Protein AF-A0A537CC26-F1 (afdb_monomer_lite)

pLDDT: mean 73.16, std 11.8, range [44.16, 91.31]

Secondary structure (DSSP, 8-state):
--S-EEEEETTEEEEEEE-SSSS-EEEE---TTT-SSHHHHHHHHHHHHHHHHHHHHHH-SEEEEEEPPTT----HHHHHHHHHHHHHHHHHHHHHHHHHHHHHHHHHHHHHHHHTTTS-----EES-HHHHHHHHHHHHHHHHHHHHHHHHHTT-STTS--EE----

Radius of gyration: 22.28 Å; chains: 1; bounding box: 48×23×63 Å

Structure (mmCIF, N/CA/C/O backbone):
data_AF-A0A537CC26-F1
#
_entry.id   AF-A0A537CC26-F1
#
loop_
_atom_site.group_PDB
_atom_site.id
_atom_site.type_symbol
_atom_site.label_atom_id
_atom_site.label_alt_id
_atom_site.label_comp_id
_atom_site.label_asym_id
_atom_site.label_entity_id
_atom_site.label_seq_id
_atom_site.pdbx_PDB_ins_code
_atom_site.Cartn_x
_atom_site.Cartn_y
_atom_site.Cartn_z
_atom_site.occupancy
_atom_site.B_iso_or_equiv
_atom_site.auth_seq_id
_atom_site.auth_comp_id
_atom_site.auth_asym_id
_atom_site.auth_atom_id
_atom_site.pdbx_PDB_model_num
ATOM 1 N N . MET A 1 1 ? -3.679 11.064 -2.051 1.00 51.81 1 MET A N 1
ATOM 2 C CA . MET A 1 1 ? -4.864 10.224 -1.755 1.00 51.81 1 MET A CA 1
ATOM 3 C C . MET A 1 1 ? -6.087 10.442 -2.661 1.00 51.81 1 MET A C 1
ATOM 5 O O . MET A 1 1 ? -7.159 9.970 -2.301 1.00 51.81 1 MET A O 1
ATOM 9 N N . ARG A 1 2 ? -5.987 11.067 -3.849 1.00 44.16 2 ARG A N 1
ATOM 10 C CA . ARG A 1 2 ? -7.121 11.118 -4.807 1.00 44.16 2 ARG A CA 1
ATOM 11 C C . ARG A 1 2 ? -7.210 9.880 -5.721 1.00 44.16 2 ARG A C 1
ATOM 13 O O . ARG A 1 2 ? -8.295 9.585 -6.198 1.00 44.16 2 ARG A O 1
ATOM 20 N N . GLU A 1 3 ? -6.122 9.118 -5.870 1.00 54.69 3 GLU A N 1
ATOM 21 C CA . GLU A 1 3 ? -6.012 7.978 -6.808 1.00 54.69 3 GLU A CA 1
ATOM 22 C C . GLU A 1 3 ? -5.752 6.623 -6.117 1.00 54.69 3 GLU A C 1
ATOM 24 O O . GLU A 1 3 ? -5.440 5.622 -6.757 1.00 54.69 3 GLU A O 1
ATOM 29 N N . GLY A 1 4 ? -5.865 6.566 -4.786 1.00 61.03 4 GLY A N 1
ATOM 30 C CA . GLY A 1 4 ? -5.591 5.347 -4.022 1.00 61.03 4 GLY A CA 1
ATOM 31 C C . GLY A 1 4 ? -6.635 4.247 -4.247 1.00 61.03 4 GLY A C 1
ATOM 32 O O . GLY A 1 4 ? -7.837 4.513 -4.321 1.00 61.03 4 GLY A O 1
ATOM 33 N N . ALA A 1 5 ? -6.193 2.988 -4.275 1.00 73.06 5 ALA A N 1
ATOM 34 C CA . ALA A 1 5 ? -7.074 1.833 -4.367 1.00 73.06 5 ALA A CA 1
ATOM 35 C C . ALA A 1 5 ? -7.958 1.748 -3.114 1.00 73.06 5 ALA A C 1
ATOM 37 O O . ALA A 1 5 ? -7.485 1.479 -2.004 1.00 73.06 5 ALA A O 1
ATOM 38 N N . ARG A 1 6 ? -9.263 1.970 -3.293 1.00 82.50 6 ARG A N 1
ATOM 39 C CA . ARG A 1 6 ? -10.260 1.797 -2.236 1.00 82.50 6 ARG A CA 1
ATOM 40 C C . ARG A 1 6 ? -10.612 0.319 -2.112 1.00 82.50 6 ARG A C 1
ATOM 42 O O . ARG A 1 6 ? -11.124 -0.290 -3.048 1.00 82.50 6 ARG A O 1
ATOM 49 N N . ARG A 1 7 ? -10.390 -0.257 -0.933 1.00 80.38 7 ARG A N 1
ATOM 50 C CA . ARG A 1 7 ? -10.813 -1.621 -0.595 1.00 80.38 7 ARG A CA 1
ATOM 51 C C . ARG A 1 7 ? -11.698 -1.575 0.639 1.00 80.38 7 ARG A C 1
ATOM 53 O O . ARG A 1 7 ? -11.306 -1.021 1.662 1.00 80.38 7 ARG A O 1
ATOM 60 N N . SER A 1 8 ? -12.895 -2.146 0.546 1.00 78.75 8 SER A N 1
ATOM 61 C CA . SER A 1 8 ? -13.749 -2.348 1.714 1.00 78.75 8 SER A CA 1
ATOM 62 C C . SER A 1 8 ? -13.715 -3.815 2.111 1.00 78.75 8 SER A C 1
ATOM 64 O O . SER A 1 8 ? -13.982 -4.681 1.285 1.00 78.75 8 SER A O 1
ATOM 66 N N . LEU A 1 9 ? -13.328 -4.091 3.355 1.00 73.88 9 LEU A N 1
ATOM 67 C CA . LEU A 1 9 ? -13.194 -5.445 3.884 1.00 73.88 9 LEU A CA 1
ATOM 68 C C . LEU A 1 9 ? -13.721 -5.472 5.320 1.00 73.88 9 LEU A C 1
ATOM 70 O O . LEU A 1 9 ? -13.262 -4.706 6.166 1.00 73.88 9 LEU A O 1
ATOM 74 N N . GLY A 1 10 ? -14.700 -6.336 5.596 1.00 69.94 10 GLY A N 1
ATOM 75 C CA . GLY A 1 10 ? -15.246 -6.523 6.947 1.00 69.94 10 GLY A CA 1
ATOM 76 C C . GLY A 1 10 ? -15.797 -5.245 7.598 1.00 69.94 10 GLY A C 1
ATOM 77 O O . GLY A 1 10 ? -15.667 -5.084 8.808 1.00 69.94 10 GLY A O 1
ATOM 78 N N . GLY A 1 11 ? -16.341 -4.311 6.807 1.00 77.81 11 GLY A N 1
ATOM 79 C CA . GLY A 1 11 ? -16.855 -3.012 7.271 1.00 77.81 11 GLY A CA 1
ATOM 80 C C . GLY A 1 11 ? -15.798 -1.907 7.403 1.00 77.81 11 GLY A C 1
ATOM 81 O O . GLY A 1 11 ? -16.147 -0.734 7.533 1.00 77.81 11 GLY A O 1
ATOM 82 N N . TYR A 1 12 ? -14.511 -2.241 7.308 1.00 82.44 12 TYR A N 1
ATOM 83 C CA . TYR A 1 12 ? -13.434 -1.259 7.227 1.00 82.44 12 TYR A CA 1
ATOM 84 C C . TYR A 1 12 ? -13.288 -0.765 5.797 1.00 82.44 12 TYR A C 1
ATOM 86 O O . TYR A 1 12 ? -13.412 -1.532 4.841 1.00 82.44 12 TYR A O 1
ATOM 94 N N . THR A 1 13 ? -13.002 0.524 5.643 1.00 85.81 13 THR A N 1
ATOM 95 C CA . THR A 1 13 ? -12.587 1.088 4.358 1.00 85.81 13 THR A CA 1
ATOM 96 C C . THR A 1 13 ? -11.110 1.434 4.433 1.00 85.81 13 THR A C 1
ATOM 98 O O . THR A 1 13 ? -10.698 2.250 5.258 1.00 85.81 13 THR A O 1
ATOM 101 N N . PHE A 1 14 ? -10.330 0.809 3.562 1.00 86.38 14 PHE A N 1
ATOM 102 C CA . PHE A 1 14 ? -8.912 1.061 3.378 1.00 86.38 14 PHE A CA 1
ATOM 103 C C . PHE A 1 14 ? -8.725 1.855 2.092 1.00 86.38 14 PHE A C 1
ATOM 105 O O . PHE A 1 14 ? -9.245 1.477 1.040 1.00 86.38 14 PHE A O 1
ATOM 112 N N . TYR A 1 15 ? -7.976 2.944 2.179 1.00 85.88 15 TYR A N 1
ATOM 113 C CA . TYR A 1 15 ? -7.450 3.652 1.023 1.00 85.88 15 TYR A CA 1
ATOM 114 C C . TYR A 1 15 ? -5.955 3.381 0.980 1.00 85.88 15 TYR A C 1
ATOM 116 O O . TYR A 1 15 ? -5.239 3.706 1.928 1.00 85.88 15 TYR A O 1
ATOM 124 N N . LEU A 1 16 ? -5.519 2.724 -0.087 1.00 84.81 16 LEU A N 1
ATOM 125 C CA . LEU A 1 16 ? -4.144 2.283 -0.261 1.00 84.81 16 LEU A CA 1
ATOM 126 C C . LEU A 1 16 ? -3.519 3.108 -1.379 1.00 84.81 16 LEU A C 1
ATOM 128 O O . LEU A 1 16 ? -3.998 3.083 -2.510 1.00 84.81 16 LEU A O 1
ATOM 132 N N . GLU A 1 17 ? -2.462 3.840 -1.067 1.00 83.12 17 GLU A N 1
ATOM 133 C CA . GLU A 1 17 ? -1.694 4.621 -2.033 1.00 83.12 17 GLU A CA 1
ATOM 134 C C . GLU A 1 17 ? -0.243 4.156 -1.964 1.00 83.12 17 GLU A C 1
ATOM 136 O O . GLU A 1 17 ? 0.318 3.970 -0.888 1.00 83.12 17 GLU A O 1
ATOM 141 N N . ARG A 1 18 ? 0.356 3.864 -3.113 1.00 74.75 18 ARG A N 1
ATOM 142 C CA . ARG A 1 18 ? 1.702 3.300 -3.165 1.00 74.75 18 ARG A CA 1
ATOM 143 C C . ARG A 1 18 ? 2.724 4.422 -3.313 1.00 74.75 18 ARG A C 1
ATOM 145 O O . ARG A 1 18 ? 2.489 5.356 -4.072 1.00 74.75 18 ARG A O 1
ATOM 152 N N . ARG A 1 19 ? 3.840 4.331 -2.589 1.00 74.31 19 ARG A N 1
ATOM 153 C CA . ARG A 1 19 ? 4.919 5.322 -2.602 1.00 74.31 19 ARG A CA 1
ATOM 154 C C . ARG A 1 19 ? 6.185 4.715 -3.211 1.00 74.31 19 ARG A C 1
ATOM 156 O O . ARG A 1 19 ? 6.427 3.519 -3.074 1.00 74.31 19 ARG A O 1
ATOM 163 N N . ASP A 1 20 ? 6.990 5.557 -3.852 1.00 63.62 20 ASP A N 1
ATOM 164 C CA . ASP A 1 20 ? 8.217 5.147 -4.550 1.00 63.62 20 ASP A CA 1
ATOM 165 C C . ASP A 1 20 ? 9.292 4.585 -3.602 1.00 63.62 20 ASP A C 1
ATOM 167 O O . ASP A 1 20 ? 10.030 3.676 -3.968 1.00 63.62 20 ASP A O 1
ATOM 171 N N . ALA A 1 21 ? 9.378 5.104 -2.373 1.00 64.88 21 ALA A N 1
ATOM 172 C CA . ALA A 1 21 ? 10.340 4.659 -1.371 1.00 64.88 21 ALA A CA 1
ATOM 173 C C . ALA A 1 21 ? 9.881 5.002 0.054 1.00 64.88 21 ALA A C 1
ATOM 175 O O . ALA A 1 21 ? 9.092 5.927 0.277 1.00 64.88 21 ALA A O 1
ATOM 176 N N . GLY A 1 22 ? 10.432 4.276 1.027 1.00 74.19 22 GLY A N 1
ATOM 177 C CA . GLY A 1 22 ? 10.274 4.549 2.454 1.00 74.19 22 GLY A CA 1
ATOM 178 C C . GLY A 1 22 ? 9.405 3.540 3.201 1.00 74.19 22 GLY A C 1
ATOM 179 O O . GLY A 1 22 ? 8.956 2.534 2.658 1.00 74.19 22 GLY A O 1
ATOM 180 N N . ARG A 1 23 ? 9.200 3.810 4.493 1.00 78.81 23 ARG A N 1
ATOM 181 C CA . ARG A 1 23 ? 8.367 2.982 5.373 1.00 78.81 23 ARG A CA 1
ATOM 182 C C . ARG A 1 23 ? 6.888 3.298 5.175 1.00 78.81 23 ARG A C 1
ATOM 184 O O . ARG A 1 23 ? 6.531 4.451 4.919 1.00 78.81 23 ARG A O 1
ATOM 191 N N . ALA A 1 24 ? 6.046 2.292 5.388 1.00 84.62 24 ALA A N 1
ATOM 192 C CA . ALA A 1 24 ? 4.603 2.430 5.300 1.00 84.62 24 ALA A CA 1
ATOM 193 C C . ALA A 1 24 ? 4.118 3.546 6.230 1.00 84.62 24 ALA A C 1
ATOM 195 O O . ALA A 1 24 ? 4.569 3.648 7.379 1.00 84.62 24 ALA A O 1
ATOM 196 N N . ARG A 1 25 ? 3.188 4.375 5.746 1.00 88.00 25 ARG A N 1
ATOM 197 C CA . ARG A 1 25 ? 2.568 5.439 6.547 1.00 88.00 25 ARG A CA 1
ATOM 198 C C . ARG A 1 25 ? 1.109 5.119 6.807 1.00 88.00 25 ARG A C 1
ATOM 200 O O . ARG A 1 25 ? 0.409 4.605 5.941 1.00 88.00 25 ARG A O 1
ATOM 207 N N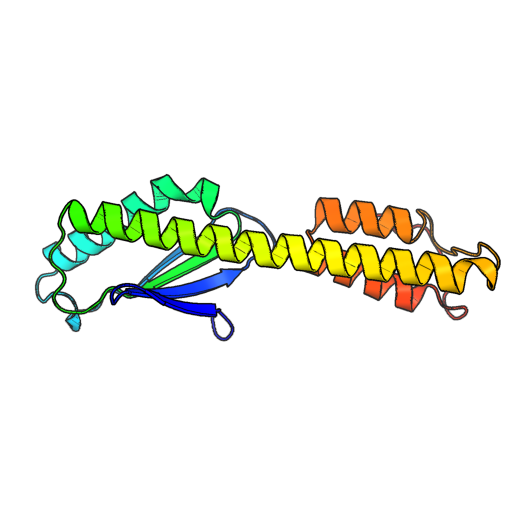 . LEU A 1 26 ? 0.650 5.466 8.002 1.00 90.12 26 LEU A N 1
ATOM 208 C CA . LEU A 1 26 ? -0.719 5.230 8.436 1.00 90.12 26 LEU A CA 1
ATOM 209 C C . LEU A 1 26 ? -1.472 6.551 8.602 1.00 90.12 26 LEU A C 1
ATOM 211 O O . LEU A 1 26 ? -1.101 7.388 9.423 1.00 90.12 26 LEU A O 1
ATOM 215 N N . GLY A 1 27 ? -2.581 6.689 7.886 1.00 89.50 27 GLY A N 1
ATOM 216 C CA . GLY A 1 27 ? -3.647 7.639 8.17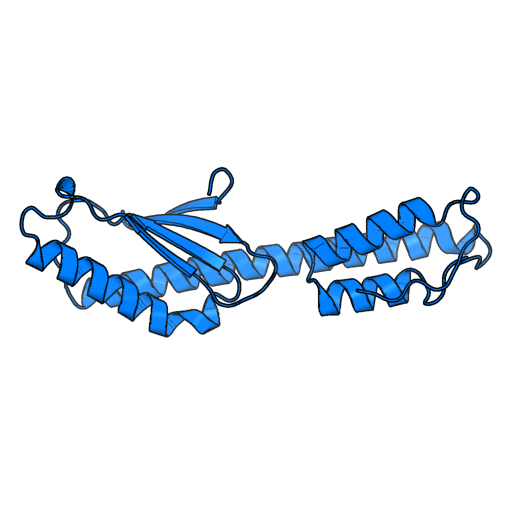2 1.00 89.50 27 GLY A CA 1
ATOM 217 C C . GLY A 1 27 ? -4.791 6.951 8.919 1.00 89.50 27 GLY A C 1
ATOM 218 O O . GLY A 1 27 ? -5.174 5.826 8.600 1.00 89.50 27 GLY A O 1
ATOM 219 N N . ILE A 1 28 ? -5.383 7.626 9.905 1.00 91.31 28 ILE A N 1
ATOM 220 C CA . ILE A 1 28 ? -6.540 7.105 10.649 1.00 91.31 28 ILE A CA 1
ATOM 221 C C . ILE A 1 28 ? -7.663 8.134 10.611 1.00 91.31 28 ILE A C 1
ATOM 223 O O . ILE A 1 28 ? -7.497 9.251 11.103 1.00 91.31 28 ILE A O 1
ATOM 227 N N . LEU A 1 29 ? -8.833 7.738 10.109 1.00 89.88 29 LEU A N 1
ATOM 228 C CA . LEU A 1 29 ? -10.020 8.586 10.073 1.00 89.88 29 LEU A CA 1
ATOM 229 C C . LEU A 1 29 ? -11.018 8.165 11.162 1.00 89.88 29 LEU A C 1
ATOM 231 O O . LEU A 1 29 ? -11.840 7.282 10.952 1.00 89.88 29 LEU A O 1
ATOM 235 N N . VAL A 1 30 ? -10.962 8.809 12.332 1.00 89.12 30 VAL A N 1
ATOM 236 C CA . VAL A 1 30 ? -11.894 8.560 13.452 1.00 89.12 30 VAL A CA 1
ATOM 237 C C . VAL A 1 30 ? -12.533 9.875 13.899 1.00 89.12 30 VAL A C 1
ATOM 239 O O . VAL A 1 30 ? -11.881 10.724 14.505 1.00 89.12 30 VAL A O 1
ATOM 242 N N . SER A 1 31 ? -13.825 10.021 13.612 1.00 87.19 31 SER A N 1
ATOM 243 C CA . SER A 1 31 ? -14.682 11.165 13.972 1.00 87.19 31 SER A CA 1
ATOM 244 C C . SER A 1 31 ? -15.646 10.851 15.130 1.00 87.19 31 SER A C 1
ATOM 246 O O . SER A 1 31 ? -15.767 9.695 15.540 1.00 87.19 31 SER A O 1
ATOM 248 N N . ARG A 1 32 ? -16.392 11.857 15.625 1.00 86.00 32 ARG A N 1
ATOM 249 C CA . ARG A 1 32 ? -17.426 11.692 16.677 1.00 86.00 32 ARG A CA 1
ATOM 250 C C . ARG A 1 32 ? -18.516 10.672 16.318 1.00 86.00 32 ARG A C 1
ATOM 252 O O . ARG A 1 32 ? -19.074 10.068 17.221 1.00 86.00 32 ARG A O 1
ATOM 259 N N . LYS A 1 33 ? -18.756 10.422 15.023 1.00 85.38 33 LYS A N 1
ATOM 260 C CA . LYS A 1 33 ? -19.703 9.396 14.546 1.00 85.38 33 LYS A CA 1
ATOM 261 C C . LYS A 1 33 ? -19.271 7.961 14.884 1.00 85.38 33 LYS A C 1
ATOM 263 O O . LYS A 1 33 ? -20.099 7.065 14.887 1.00 85.38 33 LYS A O 1
ATOM 268 N N . HIS A 1 34 ? -17.980 7.726 15.136 1.00 83.94 34 HIS A N 1
ATOM 269 C CA . HIS A 1 34 ? -17.471 6.386 15.451 1.00 83.94 34 HIS A CA 1
ATOM 270 C C . HIS A 1 34 ? -17.609 6.061 16.940 1.00 83.94 34 HIS A C 1
ATOM 272 O O . HIS A 1 34 ? -17.937 4.932 17.281 1.00 83.94 34 HIS A O 1
ATOM 278 N N . ALA A 1 35 ? -17.362 7.052 17.801 1.00 83.88 35 ALA A N 1
ATOM 279 C CA . ALA A 1 35 ? -17.563 6.965 19.242 1.00 83.88 35 ALA A CA 1
ATOM 280 C C . ALA A 1 35 ? -17.779 8.369 19.829 1.00 83.88 35 ALA A C 1
ATOM 282 O O . ALA A 1 35 ? -17.047 9.315 19.492 1.00 83.88 35 ALA A O 1
ATOM 283 N N . ALA A 1 36 ? -18.758 8.500 20.727 1.00 83.31 36 ALA A N 1
ATOM 284 C CA . ALA A 1 36 ? -19.124 9.772 21.349 1.00 83.31 36 ALA A CA 1
ATOM 285 C C . ALA A 1 36 ? -18.033 10.267 22.314 1.00 83.31 36 ALA A C 1
ATOM 287 O O . ALA A 1 36 ? -17.652 11.445 22.283 1.00 83.31 36 ALA A O 1
ATOM 288 N N . ARG A 1 37 ? -17.455 9.355 23.105 1.00 88.06 37 ARG A N 1
ATOM 289 C CA . ARG A 1 37 ? -16.422 9.659 24.102 1.00 88.06 37 ARG A CA 1
ATOM 290 C C . ARG A 1 37 ? -15.037 9.784 23.466 1.00 88.06 37 ARG A C 1
ATOM 292 O O . ARG A 1 37 ? -14.623 8.967 22.645 1.00 88.06 37 ARG A O 1
ATOM 299 N N . ALA A 1 38 ? -14.283 10.807 23.874 1.00 86.94 38 ALA A N 1
ATOM 300 C CA . ALA A 1 38 ? -12.916 11.024 23.392 1.00 86.94 38 ALA A CA 1
ATOM 301 C C . ALA A 1 38 ? -11.975 9.863 23.756 1.00 86.94 38 ALA A C 1
ATOM 303 O O . ALA A 1 38 ? -11.155 9.457 22.933 1.00 86.94 38 ALA A O 1
ATOM 304 N N . VAL A 1 39 ? -12.152 9.284 24.949 1.00 89.06 39 VAL A N 1
ATOM 305 C CA . VAL A 1 39 ? -11.375 8.134 25.436 1.00 89.06 39 VAL A CA 1
ATOM 306 C C . VAL A 1 39 ? -11.535 6.923 24.513 1.00 89.06 39 VAL A C 1
ATOM 308 O O . VAL A 1 39 ? -10.543 6.316 24.117 1.00 89.06 39 VAL A O 1
ATOM 311 N N . GLU A 1 40 ? -12.760 6.616 24.084 1.00 87.44 40 GLU A N 1
ATOM 312 C CA . GLU A 1 40 ? -13.045 5.507 23.165 1.00 87.44 40 GLU A CA 1
ATOM 313 C C . GLU A 1 40 ? -12.421 5.739 21.785 1.00 87.44 40 GLU A C 1
ATOM 315 O O . GLU A 1 40 ? -11.748 4.853 21.258 1.00 87.44 40 GLU A O 1
ATOM 320 N N . ARG A 1 41 ? -12.542 6.956 21.230 1.00 88.38 41 ARG A N 1
ATOM 321 C CA . ARG A 1 41 ? -11.868 7.320 19.969 1.00 88.38 41 ARG A CA 1
ATOM 322 C C . ARG A 1 41 ? -10.352 7.162 20.071 1.00 88.38 41 ARG A C 1
ATOM 324 O O . ARG A 1 41 ? -9.723 6.670 19.135 1.00 88.38 41 ARG A O 1
ATOM 331 N N . ASN A 1 42 ? -9.761 7.561 21.195 1.00 90.56 42 ASN A N 1
ATOM 332 C CA . ASN A 1 42 ? -8.326 7.425 21.430 1.00 90.56 42 ASN A CA 1
ATOM 333 C C . ASN A 1 42 ? -7.910 5.957 21.582 1.00 90.56 42 ASN A C 1
ATOM 335 O O . ASN A 1 42 ? -6.868 5.574 21.052 1.00 90.56 42 ASN A O 1
ATOM 339 N N . ARG A 1 43 ? -8.742 5.122 22.215 1.00 87.81 43 ARG A N 1
ATOM 340 C CA . ARG A 1 43 ? -8.519 3.675 22.330 1.00 87.81 43 ARG A CA 1
ATOM 341 C C . ARG A 1 43 ? -8.558 2.992 20.962 1.00 87.81 43 ARG A C 1
ATOM 343 O O . ARG A 1 43 ? -7.635 2.255 20.638 1.00 87.81 43 ARG A O 1
ATOM 350 N N . ILE A 1 44 ? -9.535 3.333 20.115 1.00 87.00 44 ILE A N 1
ATOM 351 C CA . ILE A 1 44 ? -9.612 2.860 18.721 1.00 87.00 44 ILE A CA 1
ATOM 352 C C . ILE A 1 44 ? -8.351 3.260 17.945 1.00 87.00 44 ILE A C 1
ATOM 354 O O . ILE A 1 44 ? -7.706 2.413 17.329 1.00 87.00 44 ILE A O 1
ATOM 358 N N . LYS A 1 45 ? -7.949 4.539 18.011 1.00 89.75 45 LYS A N 1
ATOM 359 C CA . LYS A 1 45 ? -6.720 5.018 17.354 1.00 89.75 45 LYS A CA 1
ATOM 360 C C . LYS A 1 45 ? -5.481 4.265 17.845 1.00 89.75 45 LYS A C 1
ATOM 362 O O . LYS A 1 45 ? -4.601 3.987 17.036 1.00 89.75 45 LYS A O 1
ATOM 367 N N . ARG A 1 46 ? -5.401 3.949 19.142 1.00 88.50 46 ARG A N 1
ATOM 368 C CA . ARG A 1 46 ? -4.280 3.207 19.735 1.00 88.50 46 ARG A CA 1
ATOM 369 C C . ARG A 1 46 ? -4.210 1.784 19.188 1.00 88.50 46 ARG A C 1
ATOM 371 O O . ARG A 1 46 ? -3.171 1.421 18.653 1.00 88.50 46 ARG A O 1
ATOM 378 N N . CYS A 1 47 ? -5.323 1.048 19.207 1.00 86.81 47 CYS A N 1
ATOM 379 C CA . CYS A 1 47 ? -5.388 -0.313 18.670 1.00 86.81 47 CYS A CA 1
ATOM 380 C C . CYS A 1 47 ? -5.006 -0.370 17.183 1.00 86.81 47 CYS A C 1
ATOM 382 O O . CYS A 1 47 ? -4.251 -1.246 16.776 1.00 86.81 47 CYS A O 1
ATOM 384 N N . ILE A 1 48 ? -5.481 0.586 16.374 1.00 87.94 48 ILE A N 1
ATOM 385 C CA . ILE A 1 48 ? -5.143 0.648 14.943 1.00 87.94 48 ILE A CA 1
ATOM 386 C C . ILE A 1 48 ? -3.646 0.931 14.738 1.00 87.94 48 ILE A C 1
ATOM 388 O O . ILE A 1 48 ? -3.014 0.286 13.904 1.00 87.94 48 ILE A O 1
ATOM 392 N N . ARG A 1 49 ? -3.061 1.867 15.501 1.00 89.44 49 ARG A N 1
ATOM 393 C CA . ARG A 1 49 ? -1.617 2.157 15.426 1.00 89.44 49 ARG A CA 1
ATOM 394 C C . ARG A 1 49 ? -0.766 0.952 15.809 1.00 89.44 49 ARG A C 1
ATOM 396 O O . ARG A 1 49 ? 0.252 0.709 15.173 1.00 89.44 49 ARG A O 1
ATOM 403 N N . GLU A 1 50 ? -1.176 0.222 16.836 1.00 88.31 50 GLU A N 1
ATOM 404 C CA . GLU A 1 50 ? -0.455 -0.947 17.334 1.00 88.31 50 GLU A CA 1
ATOM 405 C C . GLU A 1 50 ? -0.508 -2.108 16.336 1.00 88.31 50 GLU A C 1
ATOM 407 O O . GLU A 1 50 ? 0.531 -2.658 15.980 1.00 88.31 50 GLU A O 1
ATOM 412 N N . ALA A 1 51 ? -1.688 -2.380 15.771 1.00 83.94 51 ALA A N 1
ATOM 413 C CA . ALA A 1 51 ? -1.856 -3.345 14.688 1.00 83.94 51 ALA A CA 1
ATOM 414 C C . ALA A 1 51 ? -0.990 -3.006 13.464 1.00 83.94 51 ALA A C 1
ATOM 416 O O . ALA A 1 51 ? -0.363 -3.884 12.883 1.00 83.94 51 ALA A O 1
ATOM 417 N N . PHE A 1 52 ? -0.936 -1.727 13.082 1.00 87.06 52 PHE A N 1
ATOM 418 C CA . PHE A 1 52 ? -0.125 -1.279 11.953 1.00 87.06 52 PHE A CA 1
ATOM 419 C C . PHE A 1 52 ? 1.375 -1.383 12.231 1.00 87.06 52 PHE A C 1
ATOM 421 O O . PHE A 1 52 ? 2.117 -1.789 11.346 1.00 87.06 52 PHE A O 1
ATOM 428 N N . ARG A 1 53 ? 1.827 -1.044 13.447 1.00 85.19 53 ARG A N 1
ATOM 429 C CA . ARG A 1 53 ? 3.243 -1.138 13.831 1.00 85.19 53 ARG A CA 1
ATOM 430 C C . ARG A 1 53 ? 3.768 -2.567 13.665 1.00 85.19 53 ARG A C 1
ATOM 432 O O . ARG A 1 53 ? 4.868 -2.734 13.156 1.00 85.19 53 ARG A O 1
ATOM 439 N N . LEU A 1 54 ? 2.975 -3.569 14.050 1.00 81.94 54 LEU A N 1
ATOM 440 C CA . LEU A 1 54 ? 3.344 -4.984 13.917 1.00 81.94 54 LEU A CA 1
ATOM 441 C C . LEU A 1 54 ? 3.451 -5.448 12.456 1.00 81.94 54 LEU A C 1
ATOM 443 O O . LEU A 1 54 ? 4.219 -6.352 12.161 1.00 81.94 54 LEU A O 1
ATOM 447 N N . GLU A 1 55 ? 2.701 -4.831 11.543 1.00 79.44 55 GLU A N 1
ATOM 448 C CA . GLU A 1 55 ? 2.643 -5.219 10.125 1.00 79.44 55 GLU A CA 1
ATOM 449 C C . GLU A 1 55 ? 3.409 -4.240 9.210 1.00 79.44 55 GLU A C 1
ATOM 451 O O . GLU A 1 55 ? 3.369 -4.355 7.983 1.00 79.44 55 GLU A O 1
ATOM 456 N N . GLN A 1 56 ? 4.110 -3.254 9.784 1.00 80.81 56 GLN A N 1
ATOM 457 C CA . GLN A 1 56 ? 4.736 -2.155 9.043 1.00 80.81 56 GLN A CA 1
ATOM 458 C C . GLN A 1 56 ? 5.806 -2.652 8.061 1.00 80.81 56 GLN A C 1
ATOM 460 O O . GLN A 1 56 ? 5.909 -2.130 6.950 1.00 80.81 56 GLN A O 1
ATOM 465 N N . GLU A 1 57 ? 6.566 -3.680 8.441 1.00 76.88 57 GLU A N 1
ATOM 466 C CA . GLU A 1 57 ? 7.574 -4.306 7.576 1.00 76.88 57 GLU A CA 1
ATOM 467 C C . GLU A 1 57 ? 6.933 -5.041 6.395 1.00 76.88 57 GLU A C 1
ATOM 469 O O . GLU A 1 57 ? 7.404 -4.945 5.263 1.00 76.88 57 GLU A O 1
ATOM 474 N N . ALA A 1 58 ? 5.798 -5.706 6.623 1.00 73.69 58 ALA A N 1
ATOM 475 C CA . ALA A 1 58 ? 5.070 -6.415 5.577 1.00 73.69 58 ALA A CA 1
ATOM 476 C C . ALA A 1 58 ? 4.401 -5.466 4.563 1.00 73.69 58 ALA A C 1
ATOM 478 O O . ALA A 1 58 ? 4.134 -5.870 3.426 1.00 73.69 58 ALA A O 1
ATOM 479 N N . LEU A 1 59 ? 4.113 -4.224 4.956 1.00 75.38 59 LEU A N 1
ATOM 480 C CA . LEU A 1 59 ? 3.452 -3.224 4.115 1.00 75.38 59 LEU A CA 1
ATOM 481 C C . LEU A 1 59 ? 4.420 -2.482 3.178 1.00 75.38 59 LEU A C 1
ATOM 483 O O . LEU A 1 59 ? 3.981 -1.983 2.143 1.00 75.38 59 LEU A O 1
ATOM 487 N N . GLY A 1 60 ? 5.723 -2.444 3.480 1.00 79.88 60 GLY A N 1
ATOM 488 C CA . GLY A 1 60 ? 6.727 -1.806 2.618 1.00 79.88 60 GLY A CA 1
ATOM 489 C C . GLY A 1 60 ? 6.472 -0.306 2.416 1.00 79.88 60 GLY A C 1
ATOM 490 O O . GLY A 1 60 ? 6.145 0.394 3.367 1.00 79.88 60 GLY A O 1
ATOM 491 N N . ALA A 1 61 ? 6.600 0.205 1.188 1.00 83.06 61 ALA A N 1
ATOM 492 C CA . ALA A 1 61 ? 6.374 1.618 0.846 1.00 83.06 61 ALA A CA 1
ATOM 493 C C . ALA A 1 61 ? 4.894 1.929 0.525 1.00 83.06 61 ALA A C 1
ATOM 495 O O . ALA A 1 61 ? 4.570 2.488 -0.524 1.00 83.06 61 ALA A O 1
ATOM 496 N N . LEU A 1 62 ? 3.973 1.528 1.407 1.00 82.62 62 LEU A N 1
ATOM 497 C CA . LEU A 1 62 ? 2.530 1.710 1.217 1.00 82.62 62 LEU A CA 1
ATOM 498 C C . LEU A 1 62 ? 1.952 2.736 2.201 1.00 82.62 62 LEU A C 1
ATOM 500 O O . LEU A 1 62 ? 2.123 2.627 3.414 1.00 82.62 62 LEU A O 1
ATOM 504 N N . ASP A 1 63 ? 1.216 3.712 1.684 1.00 85.75 63 ASP A N 1
ATOM 505 C CA . ASP A 1 63 ? 0.378 4.605 2.473 1.00 85.75 63 ASP A CA 1
ATOM 506 C C . ASP A 1 63 ? -1.002 3.984 2.660 1.00 85.75 63 ASP A C 1
ATOM 508 O O . ASP A 1 63 ? -1.715 3.682 1.702 1.00 85.75 63 ASP A O 1
ATOM 512 N N . VAL A 1 64 ? -1.398 3.814 3.914 1.00 87.19 64 VAL A N 1
ATOM 513 C CA . VAL A 1 64 ? -2.660 3.188 4.291 1.00 87.19 64 VAL A CA 1
ATOM 514 C C . VAL A 1 64 ? -3.485 4.193 5.074 1.00 87.19 64 VAL A C 1
ATOM 516 O O . VAL A 1 64 ? -3.108 4.575 6.176 1.00 87.19 64 VAL A O 1
ATOM 519 N N . LEU A 1 65 ? -4.640 4.602 4.554 1.00 88.12 65 LEU A N 1
ATOM 520 C CA . LEU A 1 65 ? -5.647 5.341 5.315 1.00 88.12 65 LEU A CA 1
ATOM 521 C C . LEU A 1 65 ? -6.789 4.400 5.696 1.00 88.12 65 LEU A C 1
ATOM 523 O O . LEU A 1 65 ? -7.450 3.818 4.837 1.00 88.12 65 LEU A O 1
ATOM 527 N N . ILE A 1 66 ? -7.033 4.274 6.998 1.00 88.88 66 ILE A N 1
ATOM 528 C CA . ILE A 1 66 ? -8.044 3.374 7.554 1.00 88.88 66 ILE A CA 1
ATOM 529 C C . ILE A 1 66 ? -9.220 4.191 8.079 1.00 88.88 66 ILE A C 1
ATOM 531 O O . ILE A 1 66 ? -9.064 5.053 8.949 1.00 88.88 66 ILE A O 1
ATOM 535 N N . ARG A 1 67 ? -10.417 3.865 7.592 1.00 89.69 67 ARG A N 1
ATOM 536 C CA . ARG A 1 67 ? -11.693 4.296 8.160 1.00 89.69 67 ARG A CA 1
ATOM 537 C C . ARG A 1 67 ? -12.398 3.079 8.776 1.00 89.69 67 ARG A C 1
ATOM 539 O O . ARG A 1 67 ? -12.836 2.202 8.025 1.00 89.69 67 ARG A O 1
ATOM 546 N N . PRO A 1 68 ? -12.505 2.999 10.113 1.00 86.75 68 PRO A N 1
ATOM 547 C CA . PRO A 1 68 ? -13.266 1.946 10.771 1.00 86.75 68 PRO A CA 1
ATOM 548 C C . PRO A 1 68 ? -14.782 2.149 10.583 1.00 86.75 68 PRO A C 1
ATOM 550 O O . PRO A 1 68 ? -15.222 3.278 10.346 1.00 86.75 68 PRO A O 1
ATOM 553 N N . PRO A 1 69 ? -15.596 1.085 10.697 1.00 84.44 69 PRO A N 1
ATOM 554 C CA . PRO A 1 69 ? -17.050 1.215 10.735 1.00 84.44 69 PRO A CA 1
ATOM 555 C C . PRO A 1 69 ? -17.532 1.953 11.996 1.00 84.44 69 PRO A C 1
ATOM 557 O O . PRO A 1 69 ? -16.810 2.096 12.987 1.00 84.44 69 PRO A O 1
ATOM 560 N N . TYR A 1 70 ? -18.766 2.452 11.944 1.00 84.06 70 TYR A N 1
ATOM 561 C CA . TYR A 1 70 ? -19.403 3.148 13.064 1.00 84.06 70 TYR A CA 1
ATOM 562 C C . TYR A 1 70 ? -19.814 2.171 14.176 1.00 84.06 70 TYR A C 1
ATOM 564 O O . TYR A 1 70 ? -20.116 1.014 13.900 1.00 84.06 70 TYR A O 1
ATOM 572 N N . GLY A 1 71 ? -19.821 2.632 15.434 1.00 77.62 71 GLY A N 1
ATOM 573 C CA . GLY A 1 71 ? -20.271 1.825 16.581 1.00 77.62 71 GLY A CA 1
ATOM 574 C C . GLY A 1 71 ? -19.300 0.721 17.018 1.00 77.62 71 GLY A C 1
ATOM 575 O O . GLY A 1 71 ? -19.681 -0.197 17.742 1.00 77.62 71 GLY A O 1
ATOM 576 N N . ILE A 1 72 ? -18.043 0.789 16.580 1.00 77.94 72 ILE A N 1
ATOM 577 C CA . ILE A 1 72 ? -17.046 -0.242 16.856 1.00 77.94 72 ILE A CA 1
ATOM 578 C C . ILE A 1 72 ? -16.581 -0.188 18.322 1.00 77.94 72 ILE A C 1
ATOM 580 O O . ILE A 1 72 ? -16.185 0.866 18.823 1.00 77.94 72 ILE A O 1
ATOM 584 N N . LYS A 1 73 ? -16.566 -1.338 19.005 1.00 77.25 73 LYS A N 1
ATOM 585 C CA . LYS A 1 73 ? -16.014 -1.465 20.365 1.00 77.25 73 LYS A CA 1
ATOM 586 C C . LYS A 1 73 ? -14.576 -1.996 20.310 1.00 77.25 73 LYS A C 1
ATOM 588 O O . LYS A 1 73 ? -14.358 -3.019 19.666 1.00 77.25 73 LYS A O 1
ATOM 593 N N . PRO A 1 74 ? -13.591 -1.352 20.966 1.00 72.69 74 PRO A N 1
ATOM 594 C CA . PRO A 1 74 ? -12.202 -1.814 20.968 1.00 72.69 74 PRO A CA 1
ATOM 595 C C . PRO A 1 74 ? -12.077 -3.165 21.693 1.00 72.69 74 PRO A C 1
ATOM 597 O O . PRO A 1 74 ? -12.226 -3.231 22.910 1.00 72.69 74 PRO A O 1
ATOM 600 N N . SER A 1 75 ? -11.810 -4.234 20.936 1.00 78.19 75 SER A N 1
ATOM 601 C CA . SER A 1 75 ? -11.681 -5.623 21.410 1.00 78.19 75 SER A CA 1
ATOM 602 C C . SER A 1 75 ? -10.440 -6.287 20.799 1.00 78.19 75 SER A C 1
ATOM 604 O O . SER A 1 75 ? -10.004 -5.894 19.718 1.00 78.19 75 SER A O 1
ATOM 606 N N . ALA A 1 76 ? -9.885 -7.312 21.454 1.00 74.50 76 ALA A N 1
ATOM 607 C CA . ALA A 1 76 ? -8.756 -8.096 20.936 1.00 74.50 76 ALA A CA 1
ATOM 608 C C . ALA A 1 76 ? -9.061 -8.737 19.564 1.00 74.50 76 ALA A C 1
ATOM 610 O O . ALA A 1 76 ? -8.212 -8.753 18.674 1.00 74.50 76 ALA A O 1
ATOM 611 N N . SER A 1 77 ? -10.316 -9.147 19.345 1.00 77.50 77 SER A N 1
ATOM 612 C CA . SER A 1 77 ? -10.808 -9.665 18.057 1.00 77.50 77 SER A CA 1
ATOM 613 C C . SER A 1 77 ? -10.667 -8.658 16.905 1.00 77.50 77 SER A C 1
ATOM 615 O O . SER A 1 77 ? -10.419 -9.035 15.759 1.00 77.50 77 SER A O 1
ATOM 617 N N . MET A 1 78 ? -10.765 -7.359 17.207 1.00 73.44 78 MET A N 1
ATOM 618 C CA . MET A 1 78 ? -10.591 -6.278 16.238 1.00 73.44 78 MET A CA 1
ATOM 619 C C . MET A 1 78 ? -9.157 -6.214 15.720 1.00 73.44 78 MET A C 1
ATOM 621 O O . MET A 1 78 ? -8.934 -6.023 14.526 1.00 73.44 78 MET A O 1
ATOM 625 N N . LEU A 1 79 ? -8.196 -6.371 16.630 1.00 75.25 79 LEU A N 1
ATOM 626 C CA . LEU A 1 79 ? -6.769 -6.366 16.332 1.00 75.25 79 LEU A CA 1
ATOM 627 C C . LEU A 1 79 ? -6.429 -7.507 15.372 1.00 75.25 79 LEU A C 1
ATOM 629 O O . LEU A 1 79 ? -5.793 -7.279 14.346 1.00 75.25 79 LEU A O 1
ATOM 633 N N . GLN A 1 80 ? -6.931 -8.709 15.658 1.00 80.62 80 GLN A N 1
ATOM 634 C CA . GLN A 1 80 ? -6.687 -9.892 14.837 1.00 80.62 80 GLN A CA 1
ATOM 635 C C . GLN A 1 80 ? -7.307 -9.762 13.438 1.00 80.62 80 GLN A C 1
ATOM 637 O O . GLN A 1 80 ? -6.619 -9.986 12.442 1.00 80.62 80 GLN A O 1
ATOM 642 N N . ARG A 1 81 ? -8.556 -9.277 13.342 1.00 80.19 81 ARG A N 1
ATOM 643 C CA . ARG A 1 81 ? -9.190 -8.977 12.046 1.00 80.19 81 ARG A CA 1
ATOM 644 C C . ARG A 1 81 ? -8.415 -7.933 11.251 1.00 80.19 81 ARG A C 1
ATOM 646 O O . ARG A 1 81 ? -8.188 -8.124 10.061 1.00 80.19 81 ARG A O 1
ATOM 653 N N . LEU A 1 82 ? -8.003 -6.831 11.881 1.00 79.62 82 LEU A N 1
ATOM 654 C CA . LEU A 1 82 ? -7.294 -5.762 11.177 1.00 79.62 82 LEU A CA 1
ATOM 655 C C . LEU A 1 82 ? -5.956 -6.257 10.616 1.00 79.62 82 LEU A C 1
ATOM 657 O O . LEU A 1 82 ? -5.633 -5.938 9.475 1.00 79.62 82 LEU A O 1
ATOM 661 N N . ARG A 1 83 ? -5.216 -7.070 11.381 1.00 82.12 83 ARG A N 1
ATOM 662 C CA . ARG A 1 83 ? -3.961 -7.686 10.926 1.00 82.12 83 ARG A CA 1
ATOM 663 C C . ARG A 1 83 ? -4.176 -8.578 9.711 1.00 82.12 83 ARG A C 1
ATOM 665 O O . ARG A 1 83 ? -3.471 -8.439 8.717 1.00 82.12 83 ARG A O 1
ATOM 672 N N . GLU A 1 84 ? -5.191 -9.437 9.746 1.00 83.50 84 GLU A N 1
ATOM 673 C CA . GLU A 1 84 ? -5.492 -10.328 8.626 1.00 83.50 84 GLU A CA 1
ATOM 674 C C . GLU A 1 84 ? -5.858 -9.547 7.350 1.00 83.50 84 GLU A C 1
ATOM 676 O O . GLU A 1 84 ? -5.388 -9.867 6.254 1.00 83.50 84 GLU A O 1
ATOM 681 N N . LEU A 1 85 ? -6.652 -8.479 7.492 1.00 80.12 85 LEU A N 1
ATOM 682 C CA . LEU A 1 85 ? -7.041 -7.610 6.381 1.00 80.12 85 LEU A CA 1
ATOM 683 C C . LEU A 1 85 ? -5.858 -6.812 5.821 1.00 80.12 85 LEU A C 1
ATOM 685 O O . LEU A 1 85 ? -5.697 -6.748 4.600 1.00 80.12 85 LEU A O 1
ATOM 689 N N . LEU A 1 86 ? -5.015 -6.245 6.690 1.00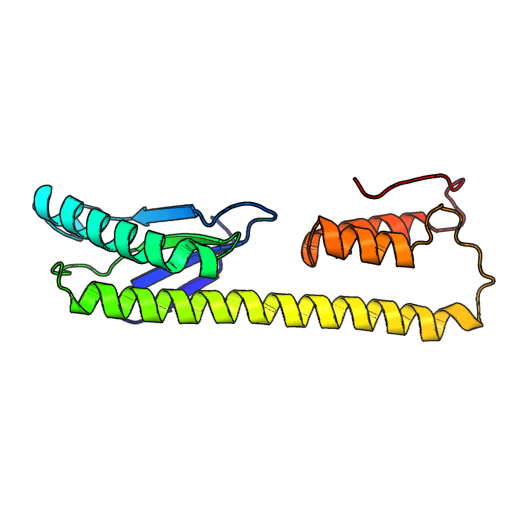 78.19 86 LEU A N 1
ATOM 690 C CA . LEU A 1 86 ? -3.796 -5.540 6.289 1.00 78.19 86 LEU A CA 1
ATOM 691 C C . LEU A 1 86 ? -2.828 -6.483 5.568 1.00 78.19 86 LEU A C 1
ATOM 693 O O . LEU A 1 86 ? -2.322 -6.127 4.506 1.00 78.19 86 LEU A O 1
ATOM 697 N N . GLY A 1 87 ? -2.644 -7.707 6.067 1.00 79.38 87 GLY A N 1
ATOM 698 C CA . GLY A 1 87 ? -1.806 -8.719 5.425 1.00 79.38 87 GLY A CA 1
ATOM 699 C C . GLY A 1 87 ? -2.324 -9.139 4.045 1.00 79.38 87 GLY A C 1
ATOM 700 O O . GLY A 1 87 ? -1.550 -9.221 3.090 1.00 79.38 87 GLY A O 1
ATOM 701 N N . LYS A 1 88 ? -3.640 -9.355 3.896 1.00 80.06 88 LYS A N 1
ATOM 702 C CA . LYS A 1 88 ? -4.272 -9.648 2.594 1.00 80.06 88 LYS A CA 1
ATOM 703 C C . LYS A 1 88 ? -4.079 -8.495 1.602 1.00 80.06 88 LYS A C 1
ATOM 705 O O . LYS A 1 88 ? -3.684 -8.735 0.462 1.00 80.06 88 LYS A O 1
ATOM 710 N N . ALA A 1 89 ? -4.293 -7.255 2.045 1.00 74.69 89 ALA A N 1
ATOM 711 C CA . ALA A 1 89 ? -4.085 -6.063 1.227 1.00 74.69 89 ALA A CA 1
ATOM 712 C C . ALA A 1 89 ? -2.612 -5.884 0.813 1.00 74.69 89 ALA A C 1
ATOM 714 O O . ALA A 1 89 ? -2.334 -5.609 -0.355 1.00 74.69 89 ALA A O 1
ATOM 715 N N . ALA A 1 90 ? -1.672 -6.100 1.738 1.00 74.44 90 ALA A N 1
ATOM 716 C CA . ALA A 1 90 ? -0.237 -6.001 1.482 1.00 74.44 90 ALA A CA 1
ATOM 717 C C . ALA A 1 90 ? 0.239 -7.032 0.448 1.00 74.44 90 ALA A C 1
ATOM 719 O O . ALA A 1 90 ? 0.985 -6.692 -0.472 1.00 74.44 90 ALA A O 1
ATOM 720 N N . ARG A 1 91 ? -0.223 -8.286 0.563 1.00 77.00 91 ARG A N 1
ATOM 721 C CA . ARG A 1 91 ? 0.091 -9.350 -0.404 1.00 77.00 91 ARG A CA 1
ATOM 722 C C . ARG A 1 91 ? -0.439 -9.023 -1.795 1.00 77.00 91 ARG A C 1
ATOM 724 O O . ARG A 1 91 ? 0.319 -9.099 -2.756 1.00 77.00 91 ARG A O 1
ATOM 731 N N . ALA A 1 92 ? -1.696 -8.591 -1.896 1.00 73.56 92 ALA A N 1
ATOM 732 C CA . ALA A 1 92 ? -2.289 -8.196 -3.172 1.00 73.56 92 ALA A CA 1
ATOM 733 C C . ALA A 1 92 ? -1.514 -7.038 -3.831 1.00 73.56 92 ALA A C 1
ATOM 735 O O . ALA A 1 92 ? -1.224 -7.090 -5.025 1.00 73.56 92 ALA A O 1
ATOM 736 N N . ALA A 1 93 ? -1.117 -6.026 -3.051 1.00 68.75 93 ALA A N 1
ATOM 737 C CA . ALA A 1 93 ? -0.340 -4.892 -3.552 1.00 68.75 93 ALA A CA 1
ATOM 738 C C . ALA A 1 93 ? 1.070 -5.295 -4.032 1.00 68.75 93 ALA A C 1
ATOM 740 O O . ALA A 1 93 ? 1.527 -4.801 -5.065 1.00 68.75 93 ALA A O 1
ATOM 741 N N . ARG A 1 94 ? 1.744 -6.217 -3.327 1.00 71.19 94 ARG A N 1
ATOM 742 C CA . ARG A 1 94 ? 3.044 -6.774 -3.751 1.00 71.19 94 ARG A CA 1
ATOM 743 C C . ARG A 1 94 ? 2.931 -7.651 -5.000 1.00 71.19 94 ARG A C 1
ATOM 745 O O . ARG A 1 94 ? 3.789 -7.581 -5.874 1.00 71.19 94 ARG A O 1
ATOM 752 N N . GLN A 1 95 ? 1.873 -8.450 -5.113 1.00 73.69 95 GLN A N 1
ATOM 753 C CA . GLN A 1 95 ? 1.698 -9.375 -6.232 1.00 73.69 95 GLN A CA 1
ATOM 754 C C . GLN A 1 95 ? 1.467 -8.651 -7.560 1.00 73.69 95 GLN A C 1
ATOM 756 O O . GLN A 1 95 ? 2.093 -8.999 -8.560 1.00 73.69 95 GLN A O 1
ATOM 761 N N . VAL A 1 96 ? 0.639 -7.601 -7.560 1.00 69.19 96 VAL A N 1
ATOM 762 C CA . VAL A 1 96 ? 0.412 -6.768 -8.754 1.00 69.19 96 VAL A CA 1
ATOM 763 C C . VAL A 1 96 ? 1.716 -6.135 -9.239 1.00 69.19 96 VAL A C 1
ATOM 765 O O . VAL A 1 96 ? 1.988 -6.129 -10.435 1.00 69.19 96 VAL A O 1
ATOM 768 N N . GLU A 1 97 ? 2.560 -5.654 -8.329 1.00 66.19 97 GLU A N 1
ATOM 769 C CA . GLU A 1 97 ? 3.853 -5.080 -8.703 1.00 66.19 97 GLU A CA 1
ATOM 770 C C . GLU A 1 97 ? 4.805 -6.113 -9.290 1.00 66.19 97 GLU A C 1
ATOM 772 O O . GLU A 1 97 ? 5.413 -5.852 -10.323 1.00 66.19 97 GLU A O 1
ATOM 777 N N . PHE A 1 98 ? 4.923 -7.288 -8.673 1.00 69.31 98 PHE A N 1
ATOM 778 C CA . PHE A 1 98 ? 5.785 -8.337 -9.205 1.00 69.31 98 PHE A CA 1
ATOM 779 C C . PHE A 1 98 ? 5.331 -8.783 -10.603 1.00 69.31 98 PHE A C 1
ATOM 781 O O . PHE A 1 98 ? 6.159 -8.971 -11.498 1.00 69.31 98 PHE A O 1
ATOM 788 N N . MET A 1 99 ? 4.015 -8.893 -10.818 1.00 70.50 99 MET A N 1
ATOM 789 C CA . MET A 1 99 ? 3.437 -9.204 -12.126 1.00 70.50 99 MET A CA 1
ATOM 790 C C . MET A 1 99 ? 3.723 -8.103 -13.148 1.00 70.50 99 MET A C 1
ATOM 792 O O . MET A 1 99 ? 4.213 -8.410 -14.231 1.00 70.50 99 MET A O 1
ATOM 796 N N . MET A 1 100 ? 3.495 -6.835 -12.802 1.00 63.59 100 MET A N 1
ATOM 797 C CA . MET A 1 100 ? 3.784 -5.695 -13.678 1.00 63.59 100 MET A CA 1
ATOM 798 C C . MET A 1 100 ? 5.275 -5.588 -14.004 1.00 63.59 100 MET A C 1
ATOM 800 O O . MET A 1 100 ? 5.635 -5.435 -15.167 1.00 63.59 100 MET A O 1
ATOM 804 N N . ALA A 1 101 ? 6.152 -5.760 -13.014 1.00 62.00 101 ALA A N 1
ATOM 805 C CA . ALA A 1 101 ? 7.598 -5.770 -13.205 1.00 62.00 101 ALA A CA 1
ATOM 806 C C . ALA A 1 101 ? 8.039 -6.893 -14.155 1.00 62.00 101 ALA A C 1
ATOM 808 O O . ALA A 1 101 ? 8.856 -6.661 -15.046 1.00 62.00 101 ALA A O 1
ATOM 809 N N . ARG A 1 102 ? 7.489 -8.107 -14.002 1.00 64.62 102 ARG A N 1
ATOM 810 C CA . ARG A 1 102 ? 7.739 -9.230 -14.922 1.00 64.62 102 ARG A CA 1
ATOM 811 C C . ARG A 1 102 ? 7.216 -8.946 -16.323 1.00 64.62 102 ARG A C 1
ATOM 813 O O . ARG A 1 102 ? 7.913 -9.252 -17.288 1.00 64.62 102 ARG A O 1
ATOM 820 N N . LEU A 1 103 ? 6.020 -8.377 -16.443 1.00 67.25 103 LEU A N 1
ATOM 821 C CA . LEU A 1 103 ? 5.393 -8.087 -17.731 1.00 67.25 103 LEU A CA 1
ATOM 822 C C . LEU A 1 103 ? 6.177 -7.008 -18.491 1.00 67.25 103 LEU A C 1
ATOM 824 O O . LEU A 1 103 ? 6.517 -7.190 -19.652 1.00 67.25 103 LEU A O 1
ATOM 828 N N . LEU A 1 104 ? 6.589 -5.944 -17.802 1.00 60.16 104 LEU A N 1
ATOM 829 C CA . LEU A 1 104 ? 7.440 -4.892 -18.359 1.00 60.16 104 LEU A CA 1
ATOM 830 C C . LEU A 1 104 ? 8.828 -5.419 -18.739 1.00 60.16 104 LEU A C 1
ATOM 832 O O . LEU A 1 104 ? 9.294 -5.159 -19.845 1.00 60.16 104 LEU A O 1
ATOM 836 N N . ARG A 1 105 ? 9.481 -6.214 -17.876 1.00 60.12 105 ARG A N 1
ATOM 837 C CA . ARG A 1 105 ? 10.775 -6.845 -18.206 1.00 60.12 105 ARG A CA 1
ATOM 838 C C . ARG A 1 105 ? 10.669 -7.796 -19.399 1.00 60.12 105 ARG A C 1
ATOM 840 O O . ARG A 1 105 ? 11.583 -7.833 -20.218 1.00 60.12 105 ARG A O 1
ATOM 847 N N . SER A 1 106 ? 9.588 -8.569 -19.503 1.00 59.06 106 SER A N 1
ATOM 848 C CA . SER A 1 106 ? 9.374 -9.500 -20.620 1.00 59.06 106 SER A CA 1
ATOM 849 C C . SER A 1 106 ? 9.026 -8.778 -21.920 1.00 59.06 106 SER A C 1
ATOM 851 O O . SER A 1 106 ? 9.596 -9.131 -22.945 1.00 59.06 106 SER A O 1
ATOM 853 N N . ALA A 1 107 ? 8.221 -7.714 -21.881 1.00 61.03 107 ALA A N 1
ATOM 854 C CA . ALA A 1 107 ? 7.984 -6.844 -23.033 1.00 61.03 107 ALA A CA 1
ATOM 855 C C . ALA A 1 107 ? 9.289 -6.201 -23.534 1.00 61.03 107 ALA A C 1
ATOM 857 O O . ALA A 1 107 ? 9.565 -6.209 -24.733 1.00 61.03 107 ALA A O 1
ATOM 858 N N . LEU A 1 108 ? 10.150 -5.734 -22.620 1.00 59.28 108 LEU A N 1
ATOM 859 C CA . LEU A 1 108 ? 11.464 -5.187 -22.971 1.00 59.28 108 LEU A CA 1
ATOM 860 C C . LEU A 1 108 ? 12.387 -6.247 -23.599 1.00 59.28 108 LEU A C 1
ATOM 862 O O . LEU A 1 108 ? 13.097 -5.965 -24.563 1.00 59.28 108 LEU A O 1
ATOM 866 N N . ARG A 1 109 ? 12.377 -7.479 -23.067 1.00 58.16 109 ARG A N 1
ATOM 867 C CA . ARG A 1 109 ? 13.128 -8.613 -23.635 1.00 58.16 109 ARG A CA 1
ATOM 868 C C . ARG A 1 109 ? 12.587 -9.025 -25.004 1.00 58.16 109 ARG A C 1
ATOM 870 O O . ARG A 1 109 ? 13.390 -9.286 -25.889 1.00 58.16 109 ARG A O 1
ATOM 877 N N . GLY A 1 110 ? 11.267 -9.024 -25.190 1.00 55.62 110 GLY A N 1
ATOM 878 C CA . GLY A 1 110 ? 10.616 -9.285 -26.474 1.00 55.62 110 GLY A CA 1
ATOM 879 C C . GLY A 1 110 ? 11.007 -8.246 -27.521 1.00 55.62 110 GLY A C 1
ATOM 880 O O . GLY A 1 110 ? 11.494 -8.609 -28.585 1.00 55.62 110 GLY A O 1
ATOM 881 N N . TYR A 1 111 ? 10.938 -6.957 -27.180 1.00 52.72 111 TYR A N 1
ATOM 882 C CA . TYR A 1 111 ? 11.425 -5.883 -28.051 1.00 52.72 111 TYR A CA 1
ATOM 883 C C . TYR A 1 111 ? 12.900 -6.082 -28.437 1.00 52.72 111 TYR A C 1
ATOM 885 O O . TYR A 1 111 ? 13.259 -6.002 -29.609 1.00 52.72 111 TYR A O 1
ATOM 893 N N . ARG A 1 112 ? 13.758 -6.432 -27.467 1.00 51.31 112 ARG A N 1
ATOM 894 C CA . ARG A 1 112 ? 15.174 -6.735 -27.721 1.00 51.31 112 ARG A CA 1
ATOM 895 C C . ARG A 1 112 ? 15.362 -7.957 -28.625 1.00 51.31 112 ARG A C 1
ATOM 897 O O . ARG A 1 112 ? 16.324 -7.976 -29.372 1.00 51.31 112 ARG A O 1
ATOM 904 N N . TRP A 1 113 ? 14.490 -8.957 -28.594 1.00 50.38 113 TRP A N 1
ATOM 905 C CA . TRP A 1 113 ? 14.649 -10.168 -29.407 1.00 50.38 113 TRP A CA 1
ATOM 906 C C . TRP A 1 113 ? 14.121 -10.003 -30.840 1.00 50.38 113 TRP A C 1
ATOM 908 O O . TRP A 1 113 ? 14.733 -10.515 -31.769 1.00 50.38 113 TRP A O 1
ATOM 918 N N . PHE A 1 114 ? 13.047 -9.230 -31.029 1.00 50.31 114 PHE A N 1
ATOM 919 C CA . PHE A 1 114 ? 12.449 -8.988 -32.348 1.00 50.31 114 PHE A CA 1
ATOM 920 C C . PHE A 1 114 ? 13.116 -7.846 -33.130 1.00 50.31 114 PHE A C 1
ATOM 922 O O . PHE A 1 114 ? 13.162 -7.902 -34.354 1.00 50.31 114 PHE A O 1
ATOM 929 N N . VAL A 1 115 ? 13.658 -6.825 -32.451 1.00 49.41 115 VAL A N 1
ATOM 930 C CA . VAL A 1 115 ? 14.243 -5.638 -33.112 1.00 49.41 115 VAL A CA 1
ATOM 931 C C . VAL A 1 115 ? 15.777 -5.700 -33.201 1.00 49.41 115 VAL A C 1
ATOM 933 O O . VAL A 1 115 ? 16.358 -5.194 -34.158 1.00 49.41 115 VAL A O 1
ATOM 936 N N . SER A 1 116 ? 16.463 -6.361 -32.255 1.00 44.66 116 SER A N 1
ATOM 937 C CA . SER A 1 116 ? 17.938 -6.472 -32.262 1.00 44.66 116 SER A CA 1
ATOM 938 C C . SER A 1 116 ? 18.564 -7.251 -33.430 1.00 44.66 116 SER A C 1
ATOM 940 O O . SER A 1 116 ? 19.748 -7.014 -33.665 1.00 44.66 116 SER A O 1
ATOM 942 N N . PRO A 1 117 ? 17.881 -8.165 -34.146 1.00 48.03 117 PRO A N 1
ATOM 943 C CA . PRO A 1 117 ? 18.467 -8.786 -35.335 1.00 48.03 117 PRO A CA 1
ATOM 944 C C . PRO A 1 117 ? 18.548 -7.830 -36.534 1.00 48.03 117 PRO A C 1
ATOM 946 O O . PRO A 1 117 ? 19.302 -8.093 -37.463 1.00 48.03 117 PRO A O 1
ATOM 949 N N . VAL A 1 118 ? 17.774 -6.736 -36.522 1.00 50.72 118 VAL A N 1
ATOM 950 C CA . VAL A 1 118 ? 17.573 -5.854 -37.687 1.00 50.72 118 VAL A CA 1
ATOM 951 C C . VAL A 1 118 ? 18.343 -4.530 -37.564 1.00 50.72 118 VAL A C 1
ATOM 953 O O . VAL A 1 118 ? 18.629 -3.895 -38.575 1.00 50.72 118 VAL A O 1
ATOM 956 N N . LEU A 1 119 ? 18.737 -4.114 -36.352 1.00 46.34 119 LEU A N 1
ATOM 957 C CA . LEU A 1 119 ? 19.561 -2.918 -36.132 1.00 46.34 119 LEU A CA 1
ATOM 958 C C . LEU A 1 119 ? 20.964 -3.282 -35.605 1.00 46.34 119 LEU A C 1
ATOM 960 O O . LEU A 1 119 ? 21.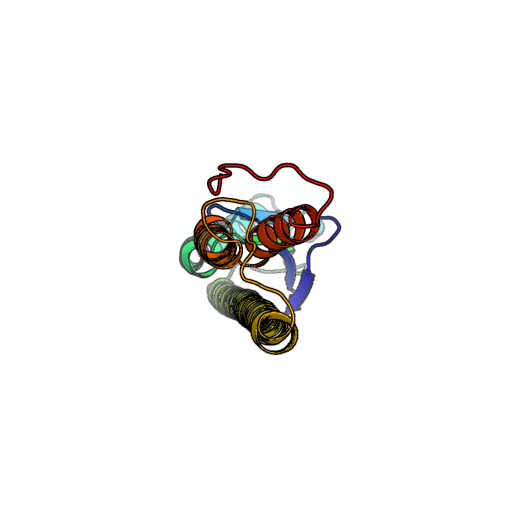069 -4.064 -34.656 1.00 46.34 119 LEU A O 1
ATOM 964 N N . PRO A 1 120 ? 22.048 -2.677 -36.137 1.00 48.53 120 PRO A N 1
ATOM 965 C CA . PRO A 1 120 ? 23.385 -2.821 -35.567 1.00 48.53 120 PRO A CA 1
ATOM 966 C C . PRO A 1 120 ? 23.396 -2.349 -34.105 1.00 48.53 120 PRO A C 1
ATOM 968 O O . PRO A 1 120 ? 22.606 -1.489 -33.710 1.00 48.53 120 PRO A O 1
ATOM 971 N N . ARG A 1 121 ? 24.295 -2.904 -33.280 1.00 51.50 121 ARG A N 1
ATOM 972 C CA . ARG A 1 121 ? 24.434 -2.563 -31.850 1.00 51.50 121 ARG A CA 1
ATOM 973 C C . ARG A 1 121 ? 24.913 -1.111 -31.659 1.00 51.50 121 ARG A C 1
ATOM 975 O O . ARG A 1 121 ? 26.058 -0.885 -31.296 1.00 51.50 121 ARG A O 1
ATOM 982 N N . SER A 1 122 ? 24.045 -0.119 -31.869 1.00 53.09 122 SER A N 1
ATOM 983 C CA . SER A 1 122 ? 24.355 1.310 -31.718 1.00 53.09 122 SER A CA 1
ATOM 984 C C . SER A 1 122 ? 23.704 1.899 -30.461 1.00 53.09 122 SER A C 1
ATOM 986 O O . SER A 1 122 ? 22.940 2.866 -30.518 1.00 53.09 122 SER A O 1
ATOM 988 N N . CYS A 1 123 ? 23.963 1.313 -29.290 1.00 60.62 123 CYS A N 1
ATOM 989 C CA . CYS A 1 123 ? 23.598 1.994 -28.049 1.00 60.62 123 CYS A CA 1
ATOM 990 C C . CYS A 1 123 ? 24.490 3.239 -27.921 1.00 60.62 123 CYS A C 1
ATOM 992 O O . CYS A 1 123 ? 25.668 3.118 -27.607 1.00 60.62 123 CYS A O 1
ATOM 994 N N . ARG A 1 124 ? 23.945 4.431 -28.202 1.00 61.78 124 ARG A N 1
ATOM 995 C CA . ARG A 1 124 ? 24.693 5.705 -28.150 1.00 61.78 124 ARG A CA 1
ATOM 996 C C . ARG A 1 124 ? 25.029 6.169 -26.726 1.00 61.78 124 ARG A C 1
ATOM 998 O O . ARG A 1 124 ? 25.741 7.153 -26.558 1.00 61.78 124 ARG A O 1
ATOM 1005 N N . PHE A 1 125 ? 24.496 5.504 -25.702 1.00 62.28 125 PHE A N 1
ATOM 1006 C CA . PHE A 1 125 ? 24.688 5.862 -24.298 1.00 62.28 125 PHE A CA 1
ATOM 1007 C C . PHE A 1 125 ? 25.415 4.753 -23.538 1.00 62.28 125 PHE A C 1
ATOM 1009 O O . PHE A 1 125 ? 25.109 3.575 -23.730 1.00 62.28 125 PHE A O 1
ATOM 1016 N N . HIS A 1 126 ? 26.320 5.145 -22.638 1.00 61.72 126 HIS A N 1
ATOM 1017 C CA . HIS A 1 126 ? 27.013 4.240 -21.718 1.00 61.72 126 HIS A CA 1
ATOM 1018 C C . HIS A 1 126 ? 26.521 4.500 -20.280 1.00 61.72 126 HIS A C 1
ATOM 1020 O O . HIS A 1 126 ? 26.457 5.664 -19.872 1.00 61.72 126 HIS A O 1
ATOM 1026 N N . PRO A 1 127 ? 26.136 3.478 -19.489 1.00 68.69 127 PRO A N 1
ATOM 1027 C CA . 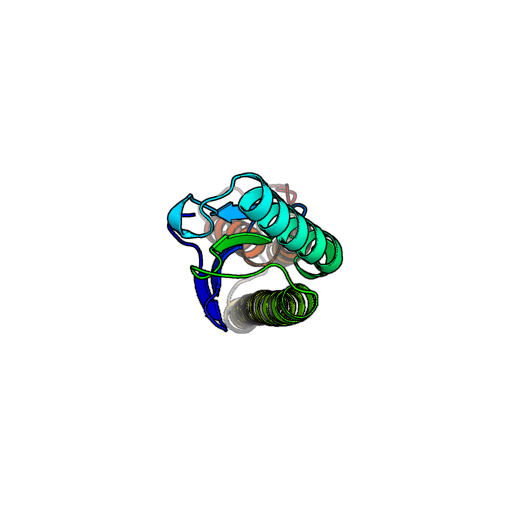PRO A 1 127 ? 25.971 2.059 -19.829 1.00 68.69 127 PRO A CA 1
ATOM 1028 C C . PRO A 1 127 ? 24.799 1.793 -20.790 1.00 68.69 127 PRO A C 1
ATOM 1030 O O . PRO A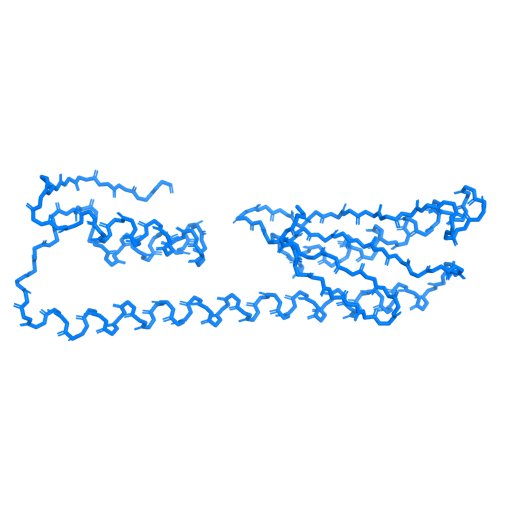 1 127 ? 23.939 2.659 -21.003 1.00 68.69 127 PRO A O 1
ATOM 1033 N N . SER A 1 128 ? 24.780 0.581 -21.360 1.00 72.94 128 SER A N 1
ATOM 1034 C CA . SER A 1 128 ? 23.775 0.145 -22.341 1.00 72.94 128 SER A CA 1
ATOM 1035 C C . SER A 1 128 ? 22.345 0.343 -21.823 1.00 72.94 128 SER A C 1
ATOM 1037 O O . SER A 1 128 ? 22.091 0.230 -20.625 1.00 72.94 128 SER A O 1
ATOM 1039 N N . CYS A 1 129 ? 21.368 0.587 -22.706 1.00 71.12 129 CYS A N 1
ATOM 1040 C CA . CYS A 1 129 ? 19.969 0.775 -22.291 1.00 71.12 129 CYS A CA 1
ATOM 1041 C C . CYS A 1 129 ? 19.424 -0.395 -21.452 1.00 71.12 129 CYS A C 1
ATOM 1043 O O . CYS A 1 129 ? 18.590 -0.172 -20.580 1.00 71.12 129 CYS A O 1
ATOM 1045 N N . SER A 1 130 ? 19.896 -1.626 -21.682 1.00 64.81 130 SER A N 1
ATOM 1046 C CA . SER A 1 130 ? 19.533 -2.798 -20.875 1.00 64.81 130 SER A CA 1
ATOM 1047 C C . SER A 1 130 ? 20.132 -2.777 -19.472 1.00 64.81 130 SER A C 1
ATOM 1049 O O . SER A 1 130 ? 19.438 -3.102 -18.515 1.00 64.81 130 SER A O 1
ATOM 1051 N N . GLU A 1 131 ? 21.392 -2.376 -19.349 1.00 72.50 131 GLU A N 1
ATOM 1052 C CA . GLU A 1 131 ? 22.093 -2.293 -18.068 1.00 72.50 131 GLU A CA 1
ATOM 1053 C C . GLU A 1 131 ? 21.580 -1.106 -17.245 1.00 72.50 131 GLU A C 1
ATOM 1055 O O . GLU A 1 131 ? 21.315 -1.243 -16.054 1.00 72.50 131 GLU A O 1
ATOM 1060 N N . TYR A 1 132 ? 21.291 0.023 -17.903 1.00 75.06 132 TYR A N 1
ATOM 1061 C CA . TYR A 1 132 ? 20.558 1.133 -17.300 1.00 75.06 132 TYR A CA 1
ATOM 1062 C C . TYR A 1 132 ? 19.162 0.704 -16.842 1.00 75.06 132 TYR A C 1
ATOM 1064 O O . TYR A 1 132 ? 18.746 1.072 -15.751 1.00 75.06 132 TYR A O 1
ATOM 1072 N N . ALA A 1 133 ? 18.428 -0.081 -17.639 1.00 70.81 133 ALA A N 1
ATOM 1073 C CA . ALA A 1 133 ? 17.104 -0.562 -17.250 1.00 70.81 133 ALA A CA 1
ATOM 1074 C C . ALA A 1 133 ? 17.167 -1.504 -16.039 1.00 70.81 133 ALA A C 1
ATOM 1076 O O . ALA A 1 133 ? 16.339 -1.376 -15.141 1.00 70.81 133 ALA A O 1
ATOM 1077 N N . GLU A 1 134 ? 18.143 -2.412 -15.973 1.00 74.38 134 GLU A N 1
ATOM 1078 C CA . GLU A 1 134 ? 18.353 -3.265 -14.798 1.00 74.38 134 GLU A CA 1
ATOM 1079 C C . GLU A 1 134 ? 18.724 -2.453 -13.559 1.00 74.38 134 GLU A C 1
ATOM 1081 O O . GLU A 1 134 ? 18.082 -2.612 -12.521 1.00 74.38 134 GLU A O 1
ATOM 1086 N N . GLN A 1 135 ? 19.682 -1.533 -13.676 1.00 76.31 135 GLN A N 1
ATOM 1087 C CA . GLN A 1 135 ? 20.075 -0.653 -12.577 1.00 76.31 135 GLN A CA 1
ATOM 1088 C C . GLN A 1 135 ? 18.916 0.259 -12.134 1.00 76.31 135 GLN A C 1
ATOM 1090 O O . GLN A 1 135 ? 18.696 0.433 -10.937 1.00 76.31 135 GLN A O 1
ATOM 1095 N N . ALA A 1 136 ? 18.122 0.790 -13.069 1.00 77.19 136 ALA A N 1
ATOM 1096 C CA . ALA A 1 136 ? 16.973 1.644 -12.776 1.00 77.19 136 ALA A CA 1
ATOM 1097 C C . ALA A 1 136 ? 15.830 0.862 -12.119 1.00 77.19 136 ALA A C 1
ATOM 1099 O O . ALA A 1 136 ? 15.216 1.354 -11.177 1.00 77.19 136 ALA A O 1
ATOM 1100 N N . LEU A 1 137 ? 15.565 -0.368 -12.565 1.00 75.06 137 LEU A N 1
ATOM 1101 C CA . LEU A 1 137 ? 14.590 -1.259 -11.933 1.00 75.06 137 LEU A CA 1
ATOM 1102 C C . LEU A 1 137 ? 15.050 -1.722 -10.544 1.00 75.06 137 LEU A C 1
ATOM 1104 O O . LEU A 1 137 ? 14.207 -1.906 -9.669 1.00 75.06 137 LEU A O 1
ATOM 1108 N N . ALA A 1 138 ? 16.357 -1.912 -10.341 1.00 76.00 138 ALA A N 1
ATOM 1109 C CA . ALA A 1 138 ? 16.932 -2.287 -9.052 1.00 76.00 138 ALA A CA 1
ATOM 1110 C C . ALA A 1 138 ? 16.927 -1.124 -8.045 1.00 76.00 138 ALA A C 1
ATOM 1112 O O . ALA A 1 138 ? 16.608 -1.344 -6.880 1.00 76.00 138 ALA A O 1
ATOM 1113 N N . ARG A 1 139 ? 17.234 0.109 -8.482 1.00 75.44 139 ARG A N 1
ATOM 1114 C CA . ARG A 1 139 ? 17.260 1.305 -7.617 1.00 75.44 139 ARG A CA 1
ATOM 1115 C C . ARG A 1 139 ? 15.888 1.936 -7.371 1.00 75.44 139 ARG A C 1
ATOM 1117 O O . ARG A 1 139 ? 15.608 2.324 -6.244 1.00 75.44 139 ARG A O 1
ATOM 1124 N N . HIS A 1 140 ? 15.043 2.049 -8.399 1.00 75.00 140 HIS A N 1
ATOM 1125 C CA . HIS A 1 140 ? 13.810 2.861 -8.364 1.00 75.00 140 HIS A CA 1
ATOM 1126 C C . HIS A 1 140 ? 12.511 2.042 -8.407 1.00 75.00 140 HIS A C 1
ATOM 1128 O O . HIS A 1 140 ? 11.419 2.608 -8.474 1.00 75.00 140 HIS A O 1
ATOM 1134 N N . GLY A 1 141 ? 12.605 0.709 -8.394 1.00 75.38 141 GLY A N 1
ATOM 1135 C CA . GLY A 1 141 ? 11.449 -0.184 -8.481 1.00 75.38 141 GLY A CA 1
ATOM 1136 C C . GLY A 1 141 ? 10.809 -0.229 -9.875 1.00 75.38 141 GLY A C 1
ATOM 1137 O O . GLY A 1 141 ? 11.275 0.389 -10.833 1.00 75.38 141 GLY A O 1
ATOM 1138 N N . ALA A 1 142 ? 9.725 -0.998 -10.012 1.00 70.00 142 ALA A N 1
ATOM 1139 C CA . ALA A 1 142 ? 9.153 -1.336 -11.317 1.00 70.00 142 ALA A CA 1
ATOM 1140 C C . ALA A 1 142 ? 8.607 -0.123 -12.084 1.00 70.00 142 ALA A C 1
ATOM 1142 O O . ALA A 1 142 ? 8.883 0.028 -13.266 1.00 70.00 142 ALA A O 1
ATOM 1143 N N . TRP A 1 143 ? 7.860 0.760 -11.419 1.00 63.34 143 TRP A N 1
ATOM 1144 C CA . TRP A 1 143 ? 7.173 1.867 -12.088 1.00 63.34 143 TRP A CA 1
ATOM 1145 C C . TRP A 1 143 ? 8.148 2.940 -12.577 1.00 63.34 143 TRP A C 1
ATOM 1147 O O . TRP A 1 143 ? 8.214 3.250 -13.766 1.00 63.34 143 TRP A O 1
ATOM 1157 N N . ARG A 1 144 ? 8.968 3.471 -11.665 1.00 66.75 144 ARG A N 1
ATOM 1158 C CA . ARG A 1 144 ? 9.903 4.556 -11.967 1.00 66.75 144 ARG A CA 1
ATOM 1159 C C . ARG A 1 144 ? 11.156 4.058 -12.682 1.00 66.75 144 ARG A C 1
ATOM 1161 O O . ARG A 1 144 ? 11.643 4.757 -13.564 1.00 66.75 144 ARG A O 1
ATOM 1168 N N . GLY A 1 145 ? 11.611 2.834 -12.406 1.00 72.56 145 GLY A N 1
ATOM 1169 C CA . GLY A 1 145 ? 12.650 2.168 -13.191 1.00 72.56 145 GLY A CA 1
ATOM 1170 C C . GLY A 1 145 ? 12.223 1.942 -14.642 1.00 72.56 145 GLY A C 1
ATOM 1171 O O . GLY A 1 145 ? 12.984 2.260 -15.553 1.00 72.56 145 GLY A O 1
ATOM 1172 N N . SER A 1 146 ? 10.979 1.504 -14.881 1.00 65.88 146 SER A N 1
ATOM 1173 C CA . SER A 1 146 ? 10.427 1.422 -16.239 1.00 65.88 146 SER A CA 1
ATOM 1174 C C . SER A 1 146 ? 10.208 2.793 -16.872 1.00 65.88 146 SER A C 1
ATOM 1176 O O . SER A 1 146 ? 10.493 2.936 -18.054 1.00 65.88 146 SER A O 1
ATOM 1178 N N . TRP A 1 147 ? 9.781 3.814 -16.122 1.00 70.31 147 TRP A N 1
ATOM 1179 C CA . TRP A 1 147 ? 9.663 5.183 -16.639 1.00 70.31 147 TRP A CA 1
ATOM 1180 C C . TRP A 1 147 ? 11.020 5.776 -17.040 1.00 70.31 147 TRP A C 1
ATOM 1182 O O . TRP A 1 147 ? 11.152 6.323 -18.131 1.00 70.31 147 TRP A O 1
ATOM 1192 N N . LEU A 1 148 ? 12.048 5.636 -16.199 1.00 72.50 148 LEU A N 1
ATOM 1193 C CA . LEU A 1 148 ? 13.413 6.086 -16.486 1.00 72.50 148 LEU A CA 1
ATOM 1194 C C . LEU A 1 148 ? 14.002 5.325 -17.677 1.00 72.50 148 LEU A C 1
ATOM 1196 O O . LEU A 1 148 ? 14.564 5.945 -18.582 1.00 72.50 148 LEU A O 1
ATOM 1200 N N . ALA A 1 149 ? 13.813 4.004 -17.721 1.00 72.00 149 ALA A N 1
ATOM 1201 C CA . ALA A 1 149 ? 14.243 3.169 -18.836 1.00 72.00 149 ALA A CA 1
ATOM 1202 C C . ALA A 1 149 ? 13.517 3.533 -20.142 1.00 72.00 149 ALA A C 1
ATOM 1204 O O . ALA A 1 149 ? 14.173 3.703 -21.165 1.00 72.00 149 ALA A O 1
ATOM 1205 N N . ALA A 1 150 ? 12.195 3.727 -20.116 1.00 67.62 150 ALA A N 1
ATOM 1206 C CA . ALA A 1 150 ? 11.399 4.121 -21.279 1.00 67.62 150 ALA A CA 1
ATOM 1207 C C . ALA A 1 150 ? 11.763 5.530 -21.762 1.00 67.62 150 ALA A C 1
ATOM 1209 O O . ALA A 1 150 ? 12.023 5.735 -22.944 1.00 67.62 150 ALA A O 1
ATOM 1210 N N . ARG A 1 151 ? 11.895 6.498 -20.846 1.00 68.38 151 ARG A N 1
ATOM 1211 C CA . ARG A 1 151 ? 12.318 7.871 -21.159 1.00 68.38 151 ARG A CA 1
ATOM 1212 C C . ARG A 1 151 ? 13.729 7.922 -21.748 1.00 68.38 151 ARG A C 1
ATOM 1214 O O . ARG A 1 151 ? 14.040 8.849 -22.497 1.00 68.38 151 ARG A O 1
ATOM 1221 N N . ARG A 1 152 ? 14.603 6.977 -21.389 1.00 68.69 152 ARG A N 1
ATOM 1222 C CA . ARG A 1 152 ? 15.931 6.829 -22.001 1.00 68.69 152 ARG A CA 1
ATOM 1223 C C . ARG A 1 152 ? 15.859 6.111 -23.345 1.00 68.69 152 ARG A C 1
ATOM 1225 O O . ARG A 1 152 ? 16.532 6.533 -24.276 1.00 68.69 152 ARG A O 1
ATOM 1232 N N . LEU A 1 153 ? 15.007 5.096 -23.477 1.00 67.69 153 LEU A N 1
ATOM 1233 C CA . LEU A 1 153 ? 14.782 4.385 -24.735 1.00 67.69 153 LEU A CA 1
ATOM 1234 C C . LEU A 1 153 ? 14.251 5.331 -25.823 1.00 67.69 153 LEU A C 1
ATOM 1236 O O . LEU A 1 153 ? 14.792 5.339 -26.923 1.00 67.69 153 LEU A O 1
ATOM 1240 N N . CYS A 1 154 ? 13.302 6.215 -25.489 1.00 62.34 154 CYS A N 1
ATOM 1241 C CA . CYS A 1 154 ? 12.806 7.249 -26.406 1.00 62.34 154 CYS A CA 1
ATOM 1242 C C . CYS A 1 154 ? 13.888 8.263 -26.822 1.00 62.34 154 CYS A C 1
ATOM 1244 O O . CYS A 1 154 ? 13.804 8.842 -27.900 1.00 62.34 154 CYS A O 1
ATOM 1246 N N . ARG A 1 155 ? 14.915 8.476 -25.987 1.00 61.72 155 ARG A N 1
ATOM 1247 C CA . ARG A 1 155 ? 16.055 9.367 -26.276 1.00 61.72 155 ARG A CA 1
ATOM 1248 C C . ARG A 1 155 ? 17.205 8.673 -27.011 1.00 61.72 155 ARG A C 1
ATOM 1250 O O . ARG A 1 155 ? 18.101 9.352 -27.495 1.00 61.72 155 ARG A O 1
ATOM 1257 N N . CYS A 1 156 ? 17.169 7.347 -27.142 1.00 63.84 156 CYS A N 1
ATOM 1258 C CA . CYS A 1 156 ? 18.178 6.559 -27.858 1.00 63.84 156 CYS A CA 1
ATOM 1259 C C . CYS A 1 156 ? 18.004 6.603 -29.395 1.00 63.84 156 CYS A C 1
ATOM 1261 O O . CYS A 1 156 ? 18.721 5.920 -30.122 1.00 63.84 156 CYS A O 1
ATOM 1263 N N . GLY A 1 157 ? 17.057 7.402 -29.903 1.00 58.78 157 GLY A N 1
ATOM 1264 C CA . GLY A 1 157 ? 16.872 7.628 -31.335 1.00 58.78 157 GLY A CA 1
ATOM 1265 C C . GLY A 1 157 ? 18.040 8.385 -31.992 1.00 58.78 157 GLY A C 1
ATOM 1266 O O . GLY A 1 157 ? 18.856 9.008 -31.308 1.00 58.78 157 GLY A O 1
ATOM 1267 N N . PRO A 1 158 ? 18.111 8.390 -33.337 1.00 56.84 158 PRO A N 1
ATOM 1268 C CA . PRO A 1 158 ? 19.222 8.971 -34.101 1.00 56.84 158 PRO A CA 1
ATOM 1269 C C . PRO A 1 158 ? 19.404 10.493 -33.926 1.00 56.84 158 PRO A C 1
ATOM 1271 O O . PRO A 1 158 ? 20.431 11.030 -34.340 1.00 56.84 158 PRO A O 1
ATOM 1274 N N . TRP A 1 159 ? 18.452 11.157 -33.263 1.00 57.09 159 TRP A N 1
ATOM 1275 C CA . TRP A 1 159 ? 18.356 12.603 -33.049 1.00 57.09 159 TRP A CA 1
ATOM 1276 C C . TRP A 1 159 ? 19.091 13.116 -31.795 1.00 57.09 159 TRP A C 1
ATOM 1278 O O . TRP A 1 159 ? 19.066 14.315 -31.537 1.00 57.09 159 TRP A O 1
ATOM 1288 N N . HIS A 1 160 ? 19.735 12.246 -31.002 1.00 57.34 160 HIS A N 1
ATOM 1289 C CA . HIS A 1 160 ? 20.475 12.647 -29.794 1.00 57.34 160 HIS A CA 1
ATOM 1290 C C . HIS A 1 160 ? 21.968 12.261 -29.889 1.00 57.34 160 HIS A C 1
ATOM 1292 O O . HIS A 1 160 ? 22.274 11.131 -30.297 1.00 57.34 160 HIS A O 1
ATOM 1298 N N . PRO A 1 161 ? 22.911 13.140 -29.486 1.00 59.00 161 PRO A N 1
ATOM 1299 C CA . PRO A 1 161 ? 24.359 12.915 -29.626 1.00 59.00 161 PRO A CA 1
ATOM 1300 C C . PRO A 1 161 ? 24.969 11.828 -28.715 1.00 59.00 161 PRO A C 1
ATOM 1302 O O . PRO A 1 161 ? 26.182 11.666 -28.700 1.00 59.00 161 PRO A O 1
ATOM 1305 N N . GLY A 1 162 ? 24.164 11.031 -28.000 1.00 63.38 162 GLY A N 1
ATOM 1306 C CA . GLY A 1 162 ? 24.690 10.028 -27.064 1.00 63.38 162 GLY A CA 1
ATOM 1307 C C . GLY A 1 162 ? 25.433 10.637 -25.867 1.00 63.38 162 GLY A C 1
ATOM 1308 O O . GLY A 1 162 ? 25.543 11.854 -25.752 1.00 63.38 162 GLY A O 1
ATOM 1309 N N . GLY A 1 163 ? 25.893 9.802 -24.932 1.00 68.56 163 GLY A N 1
ATOM 1310 C CA . GLY A 1 163 ? 26.644 10.261 -23.754 1.00 68.56 163 GLY A CA 1
ATOM 1311 C C . GLY A 1 163 ? 26.674 9.279 -22.577 1.00 68.56 163 GLY A C 1
ATOM 1312 O O . GLY A 1 163 ? 26.007 8.241 -22.589 1.00 68.56 163 GLY A O 1
ATOM 1313 N N . CYS A 1 164 ? 27.445 9.608 -21.538 1.00 62.69 164 CYS A N 1
ATOM 1314 C CA . CYS A 1 164 ? 27.420 8.887 -20.264 1.00 62.69 164 CYS A CA 1
ATOM 1315 C C . CYS A 1 164 ? 26.257 9.390 -19.405 1.00 62.69 164 CYS A C 1
ATOM 1317 O O . CYS A 1 164 ? 26.230 10.551 -19.011 1.00 62.69 164 CYS A O 1
ATOM 1319 N N . ASP A 1 165 ? 25.303 8.512 -19.106 1.00 65.62 165 ASP A N 1
ATOM 1320 C CA . ASP A 1 165 ? 24.159 8.828 -18.245 1.00 65.62 165 ASP A CA 1
ATOM 1321 C C . ASP A 1 165 ? 24.040 7.691 -17.209 1.00 65.62 165 ASP A C 1
ATOM 1323 O O . ASP A 1 165 ? 23.548 6.604 -17.531 1.00 65.62 165 ASP A O 1
ATOM 1327 N N . PRO A 1 166 ? 24.603 7.839 -16.000 1.00 72.06 166 PRO A N 1
ATOM 1328 C CA . PRO A 1 166 ? 24.445 6.854 -14.935 1.00 72.06 166 PRO A CA 1
ATOM 1329 C C . PRO A 1 166 ? 23.023 6.907 -14.355 1.00 72.06 166 PRO A C 1
ATOM 1331 O O . PRO A 1 166 ? 22.353 7.936 -14.398 1.00 72.06 166 PRO A O 1
ATOM 1334 N N . VAL A 1 167 ? 22.528 5.790 -13.814 1.00 62.22 167 VAL A N 1
ATOM 1335 C CA . VAL A 1 167 ? 21.227 5.777 -13.122 1.00 62.22 167 VAL A CA 1
ATOM 1336 C C . VAL A 1 167 ? 21.303 6.679 -11.878 1.00 62.22 167 VAL A C 1
ATOM 1338 O O . VAL A 1 167 ? 22.178 6.417 -11.043 1.00 62.22 167 VAL A O 1
ATOM 1341 N N . PRO A 1 168 ? 20.417 7.692 -11.739 1.00 62.34 168 PRO A N 1
ATOM 1342 C CA . PRO A 1 168 ? 20.382 8.584 -10.578 1.00 62.34 168 PRO A CA 1
ATOM 1343 C C . PRO A 1 168 ? 19.947 7.877 -9.289 1.00 62.34 168 PRO A C 1
ATOM 1345 O O . PRO A 1 168 ? 19.471 6.719 -9.364 1.00 62.34 168 PRO A O 1
#

Sequence (168 aa):
MREGARRSLGGYTFYLERRDAGRARLGILVSRKHAARAVERNRIKRCIREAFRLEQEALGALDVLIRPPYGIKPSASMLQRLRELLGKAARAARQVEFMMARLLRSALRGYRWFVSPVLPRSCRFHPSCSEYAEQALARHGAWRGSWLAARRLCRCGPWHPGGCDPVP

Foldseek 3Di:
DVPFDWDADPQKTKGKDADQADWEAEAEDFDCQQPVDPVQSVLVVVLLVVLCVVCRVLQGRMYIYMYHHHPDGDDPVVSVVSNVVSNVVSVVVVVVQVVLLVVLVVVVVVCCVVCVVPDDPCQLEPPRLVVQLVVLCVPRNRPRSSVVSVVVVVQSDPPHNGYYDHRD